Protein AF-A0A5C8MT39-F1 (afdb_monomer_lite)

Structure (mmCIF, N/CA/C/O backbone):
data_AF-A0A5C8MT39-F1
#
_entry.id   AF-A0A5C8MT39-F1
#
loop_
_atom_site.group_PDB
_atom_site.id
_atom_site.type_symbol
_atom_site.label_atom_id
_atom_site.label_alt_id
_atom_site.label_comp_id
_atom_site.label_asym_id
_atom_site.label_entity_id
_atom_site.label_seq_id
_atom_site.pdbx_PDB_ins_code
_atom_site.Cartn_x
_atom_site.Cartn_y
_atom_site.Cartn_z
_atom_site.occupancy
_atom_site.B_iso_or_equiv
_atom_site.auth_seq_id
_atom_site.auth_comp_id
_atom_site.auth_asym_id
_atom_site.auth_atom_id
_atom_site.pdbx_PDB_model_num
ATOM 1 N N . MET A 1 1 ? -27.049 -8.385 10.103 1.00 48.44 1 MET A N 1
ATOM 2 C CA . MET A 1 1 ? -25.637 -8.639 10.460 1.00 48.44 1 MET A CA 1
ATOM 3 C C . MET A 1 1 ? -24.790 -7.554 9.814 1.00 48.44 1 MET A C 1
ATOM 5 O O . MET A 1 1 ? -24.793 -7.455 8.594 1.00 48.44 1 MET A O 1
ATOM 9 N N . THR A 1 2 ? -24.152 -6.681 10.588 1.00 66.94 2 THR A N 1
ATOM 10 C CA . THR A 1 2 ? -23.242 -5.660 10.048 1.00 66.94 2 THR A CA 1
ATOM 11 C C . THR A 1 2 ? -21.909 -6.322 9.701 1.00 66.94 2 THR A C 1
ATOM 13 O O . THR A 1 2 ? -21.216 -6.833 10.577 1.00 66.94 2 THR A O 1
ATOM 16 N N . MET A 1 3 ? -21.572 -6.371 8.410 1.00 76.06 3 MET A N 1
ATOM 17 C CA . MET A 1 3 ? -20.311 -6.946 7.933 1.00 76.06 3 MET A CA 1
ATOM 18 C C . MET A 1 3 ? -19.148 -6.013 8.292 1.00 76.06 3 MET A C 1
ATOM 20 O O . MET A 1 3 ? -19.012 -4.923 7.735 1.00 76.06 3 MET A O 1
ATOM 24 N N . THR A 1 4 ? -18.308 -6.446 9.231 1.00 90.19 4 THR A N 1
ATOM 25 C CA . THR A 1 4 ? -17.136 -5.692 9.694 1.00 90.19 4 THR A CA 1
ATOM 26 C C . THR A 1 4 ? -15.873 -6.285 9.083 1.00 90.19 4 THR A C 1
ATOM 28 O O . THR A 1 4 ? -15.410 -7.342 9.507 1.00 90.19 4 THR A O 1
ATOM 31 N N . TYR A 1 5 ? -15.289 -5.594 8.104 1.00 94.06 5 TYR A N 1
ATOM 32 C CA 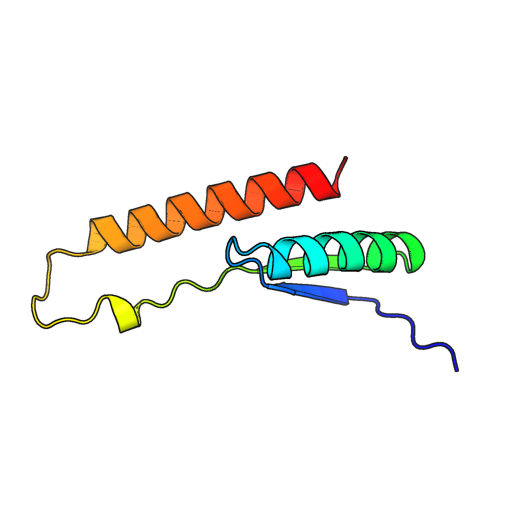. TYR A 1 5 ? -13.983 -5.958 7.550 1.00 94.06 5 TYR A CA 1
ATOM 33 C C . TYR A 1 5 ? -12.895 -5.887 8.625 1.00 94.06 5 TYR A C 1
ATOM 35 O O . TYR A 1 5 ? -12.812 -4.883 9.332 1.00 94.06 5 TYR A O 1
ATOM 43 N N . LYS A 1 6 ? -12.079 -6.943 8.730 1.00 96.31 6 LYS A N 1
ATOM 44 C CA . LYS A 1 6 ? -10.951 -7.062 9.677 1.00 96.31 6 LYS A CA 1
ATOM 45 C C . LYS A 1 6 ? -9.580 -6.920 9.019 1.00 96.31 6 LYS A C 1
ATOM 47 O O . LYS A 1 6 ? -8.644 -6.465 9.670 1.00 96.31 6 LYS A O 1
ATOM 52 N N . THR A 1 7 ? -9.499 -7.233 7.732 1.00 97.12 7 THR A N 1
ATOM 53 C CA . THR A 1 7 ? -8.322 -7.022 6.891 1.00 97.12 7 THR A CA 1
ATOM 54 C C . THR A 1 7 ? -8.794 -6.417 5.582 1.00 97.12 7 THR A C 1
ATOM 56 O O . THR A 1 7 ? -9.733 -6.927 4.973 1.00 97.12 7 THR A O 1
ATOM 59 N N . ILE A 1 8 ? -8.172 -5.318 5.175 1.00 97.38 8 ILE A N 1
ATOM 60 C CA . ILE A 1 8 ? -8.505 -4.568 3.966 1.00 97.38 8 ILE A CA 1
ATOM 61 C C . ILE A 1 8 ? -7.236 -4.483 3.130 1.00 97.38 8 ILE A C 1
ATOM 63 O O . ILE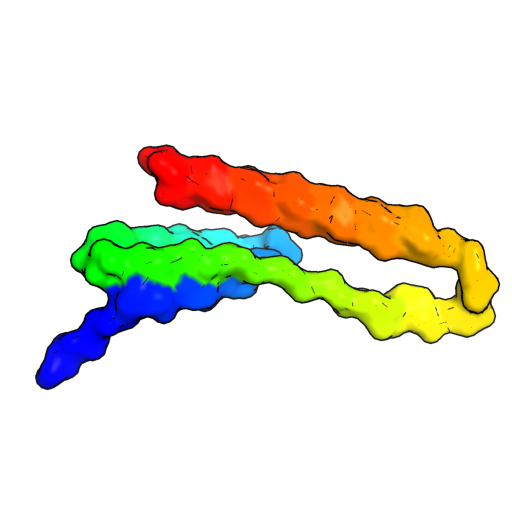 A 1 8 ? -6.200 -4.060 3.638 1.00 97.38 8 ILE A O 1
ATOM 67 N N . VAL A 1 9 ? -7.315 -4.889 1.866 1.00 97.94 9 VAL A N 1
ATOM 68 C CA . VAL A 1 9 ? -6.223 -4.742 0.898 1.00 97.94 9 VAL A CA 1
ATOM 69 C C . VAL A 1 9 ? -6.601 -3.637 -0.074 1.00 97.94 9 VAL A C 1
ATOM 71 O O . VAL A 1 9 ? -7.718 -3.629 -0.590 1.00 97.94 9 VAL A O 1
ATOM 74 N N . VAL A 1 10 ? -5.680 -2.711 -0.315 1.00 97.81 10 VAL A N 1
ATOM 75 C CA . VAL A 1 10 ? -5.847 -1.622 -1.276 1.00 97.81 10 VAL A CA 1
ATOM 76 C C . VAL A 1 10 ? -4.726 -1.706 -2.294 1.00 97.81 10 VAL A C 1
ATOM 78 O O . VAL A 1 10 ? -3.550 -1.672 -1.930 1.00 97.81 10 VAL A O 1
ATOM 81 N N . ALA A 1 11 ? -5.105 -1.819 -3.564 1.00 97.81 11 ALA A N 1
ATOM 82 C CA . ALA A 1 11 ? -4.174 -1.684 -4.668 1.00 97.81 11 ALA A CA 1
ATOM 83 C C . ALA A 1 11 ? -3.868 -0.198 -4.888 1.00 97.81 11 ALA A C 1
ATOM 85 O O . ALA A 1 11 ? -4.781 0.620 -4.992 1.00 97.81 11 ALA A O 1
ATOM 86 N N . ILE A 1 12 ? -2.585 0.133 -4.939 1.00 97.62 12 ILE A N 1
ATOM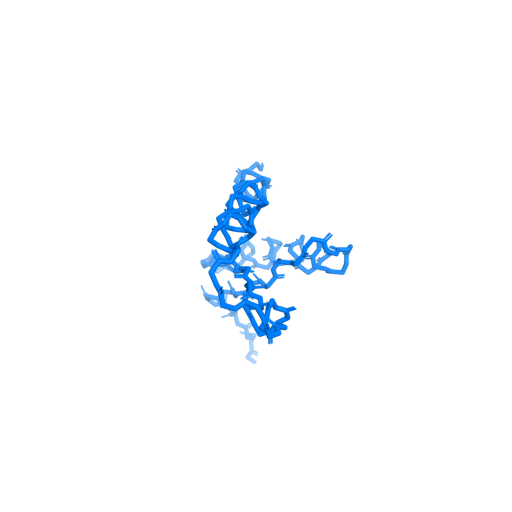 87 C CA . ILE A 1 12 ? -2.055 1.463 -5.199 1.00 97.62 12 ILE A CA 1
ATOM 88 C C . ILE A 1 12 ? -1.304 1.372 -6.517 1.00 97.62 12 ILE A C 1
ATOM 90 O O . ILE A 1 12 ? -0.316 0.654 -6.592 1.00 97.62 12 ILE A O 1
ATOM 94 N N . ASP A 1 13 ? -1.754 2.079 -7.546 1.00 95.12 13 ASP A N 1
ATOM 95 C CA . ASP A 1 13 ? -1.121 2.120 -8.874 1.00 95.12 13 ASP A CA 1
ATOM 96 C C . ASP A 1 13 ? -0.663 3.537 -9.274 1.00 95.12 13 ASP A C 1
ATOM 98 O O . ASP A 1 13 ? -0.084 3.723 -10.339 1.00 95.12 13 ASP A O 1
ATOM 102 N N . GLY A 1 14 ? -0.888 4.531 -8.406 1.00 93.44 14 GLY A N 1
ATOM 103 C CA . GLY A 1 14 ? -0.568 5.941 -8.650 1.00 93.44 14 GLY A CA 1
ATOM 104 C C . GLY A 1 14 ? -1.691 6.740 -9.323 1.00 93.44 14 GLY A C 1
ATOM 105 O O . GLY A 1 14 ? -1.540 7.946 -9.512 1.00 93.44 14 GLY A O 1
ATOM 106 N N . SER A 1 15 ? -2.820 6.107 -9.657 1.00 97.25 15 SER A N 1
ATOM 107 C CA . SER A 1 15 ? -4.003 6.781 -10.200 1.00 97.25 15 SER A CA 1
ATOM 108 C C . SER A 1 15 ? -4.783 7.560 -9.132 1.00 97.25 15 SER A C 1
ATOM 110 O O . SER A 1 15 ? -4.654 7.331 -7.924 1.00 97.25 15 SER A O 1
ATOM 112 N N . LYS A 1 16 ? -5.655 8.472 -9.581 1.00 97.25 16 LYS A N 1
ATOM 113 C CA . LYS A 1 16 ? -6.561 9.221 -8.691 1.00 97.25 16 LYS A CA 1
ATOM 114 C C . LYS A 1 16 ? -7.612 8.303 -8.068 1.00 97.25 16 LYS A C 1
ATOM 116 O O . LYS A 1 16 ? -8.022 8.493 -6.926 1.00 97.25 16 LYS A O 1
ATOM 121 N N . GLU A 1 17 ? -8.036 7.294 -8.815 1.00 97.69 17 GLU A N 1
ATOM 122 C CA . GLU A 1 17 ? -9.010 6.295 -8.405 1.00 97.69 17 GLU A CA 1
ATOM 123 C C . GLU A 1 17 ? -8.457 5.437 -7.259 1.00 97.69 17 GLU A C 1
ATOM 125 O O . GLU A 1 17 ? -9.155 5.216 -6.263 1.00 97.69 17 GLU A O 1
ATOM 130 N N . ALA A 1 18 ? -7.187 5.026 -7.345 1.00 97.81 18 ALA A N 1
ATOM 131 C CA . ALA A 1 18 ? -6.501 4.339 -6.254 1.00 97.81 18 ALA A CA 1
ATOM 132 C C . ALA A 1 18 ? -6.354 5.230 -5.010 1.00 97.81 18 ALA A C 1
ATOM 134 O O . ALA A 1 18 ? -6.555 4.756 -3.890 1.00 97.81 18 ALA A O 1
ATOM 135 N N . GLU A 1 19 ? -6.098 6.532 -5.178 1.00 97.44 19 GLU A N 1
ATOM 136 C CA . GLU A 1 19 ? -6.054 7.484 -4.059 1.00 97.44 19 GLU A CA 1
ATOM 137 C C . GLU A 1 19 ? -7.416 7.593 -3.343 1.00 97.44 19 GLU A C 1
ATOM 139 O O . GLU A 1 19 ? -7.495 7.616 -2.109 1.00 97.44 19 GLU A O 1
ATOM 144 N N . TRP A 1 20 ? -8.520 7.623 -4.093 1.00 98.00 20 TRP A N 1
ATOM 145 C CA . TRP A 1 20 ? -9.867 7.632 -3.514 1.00 98.00 20 TRP A CA 1
ATOM 146 C C . TRP A 1 20 ? -10.185 6.328 -2.779 1.00 98.00 20 TRP A C 1
ATOM 148 O O . TRP A 1 20 ? -10.722 6.365 -1.664 1.00 98.00 20 TRP A O 1
ATOM 158 N N . ALA A 1 21 ? -9.820 5.184 -3.365 1.00 98.06 21 ALA A N 1
ATOM 159 C CA . ALA A 1 21 ? -9.972 3.878 -2.730 1.00 98.06 21 ALA A CA 1
ATOM 160 C C . ALA A 1 21 ? -9.178 3.801 -1.416 1.00 98.06 21 ALA A C 1
ATOM 162 O O . ALA A 1 21 ? -9.716 3.377 -0.390 1.00 98.06 21 ALA A O 1
ATOM 163 N N . PHE A 1 22 ? -7.942 4.298 -1.417 1.00 98.31 22 PHE A N 1
ATOM 164 C CA . PHE A 1 22 ? -7.085 4.404 -0.241 1.00 98.31 22 PHE A CA 1
ATOM 165 C C . PHE A 1 22 ? -7.709 5.253 0.873 1.00 98.31 22 PHE A C 1
ATOM 167 O O . PHE A 1 22 ? -7.864 4.774 2.001 1.00 98.31 22 PHE A O 1
ATOM 174 N N . LYS A 1 23 ? -8.162 6.476 0.565 1.00 97.81 23 LYS A N 1
ATOM 175 C CA . LYS A 1 23 ? -8.822 7.357 1.548 1.00 97.81 23 LYS A CA 1
ATOM 176 C C . LYS A 1 23 ? -10.053 6.695 2.160 1.00 97.81 23 LYS A C 1
ATOM 178 O O . LYS A 1 23 ? -10.270 6.762 3.373 1.00 97.81 23 LYS A O 1
ATOM 183 N N . LYS A 1 24 ? -10.851 6.005 1.340 1.00 96.94 24 LYS A N 1
ATOM 184 C CA . LYS A 1 24 ? -12.022 5.266 1.821 1.00 96.94 24 LYS A CA 1
ATOM 185 C C . LYS A 1 24 ? -11.625 4.101 2.725 1.00 96.94 24 LYS A C 1
ATOM 187 O O . LYS A 1 24 ? -12.259 3.887 3.761 1.00 96.94 24 LYS A O 1
ATOM 192 N N . ALA A 1 25 ? -10.584 3.365 2.355 1.00 97.38 25 ALA A N 1
ATOM 193 C CA . ALA A 1 25 ? -10.089 2.235 3.122 1.00 97.38 25 ALA A CA 1
ATOM 194 C C . ALA A 1 25 ? -9.551 2.655 4.494 1.00 97.38 25 ALA A C 1
ATOM 196 O O . ALA A 1 25 ? -9.862 1.974 5.468 1.00 97.38 25 ALA A O 1
ATOM 197 N N . ILE A 1 26 ? -8.861 3.799 4.608 1.00 97.44 26 ILE A N 1
ATOM 198 C CA . ILE A 1 26 ? -8.449 4.361 5.907 1.00 97.44 26 ILE A CA 1
ATOM 199 C C . ILE A 1 26 ? -9.663 4.569 6.814 1.00 97.44 26 ILE A C 1
ATOM 201 O O . ILE A 1 26 ? -9.662 4.123 7.960 1.00 97.44 26 ILE A O 1
ATOM 205 N N . GLN A 1 27 ? -10.722 5.210 6.311 1.00 96.31 27 GLN A N 1
ATOM 206 C CA . GLN A 1 27 ? -11.929 5.461 7.107 1.00 96.31 27 GLN A CA 1
ATOM 207 C C . GLN A 1 27 ? -12.578 4.159 7.593 1.00 96.31 27 GLN A C 1
ATOM 209 O O . GLN A 1 27 ? -13.009 4.065 8.742 1.00 96.31 27 GLN A O 1
ATOM 214 N N . ILE A 1 28 ? -12.643 3.143 6.726 1.00 95.56 28 ILE A N 1
ATOM 215 C CA . ILE A 1 28 ? -13.192 1.829 7.082 1.00 95.56 28 ILE A CA 1
ATOM 216 C C . ILE A 1 28 ? -12.282 1.128 8.097 1.00 95.56 28 ILE A C 1
ATOM 218 O O . ILE A 1 28 ? -12.791 0.562 9.063 1.00 95.56 28 ILE A O 1
ATOM 222 N N . ALA A 1 29 ? -10.962 1.189 7.913 1.00 96.44 29 ALA A N 1
ATOM 223 C CA . ALA A 1 29 ? -9.986 0.571 8.801 1.00 96.44 29 ALA A CA 1
ATOM 224 C C . ALA A 1 29 ? -10.023 1.183 10.205 1.00 96.44 29 ALA A C 1
ATOM 226 O O . ALA A 1 29 ? -10.161 0.440 11.177 1.00 96.44 29 ALA A O 1
ATOM 227 N N . LYS A 1 30 ? -10.009 2.523 10.302 1.00 94.81 30 LYS A N 1
ATOM 228 C CA . LYS A 1 30 ? -10.116 3.270 11.567 1.00 94.81 30 LYS A CA 1
ATOM 229 C C . LYS A 1 30 ? -11.437 2.942 12.284 1.00 94.81 30 LYS A C 1
ATOM 231 O O . LYS A 1 30 ? -11.421 2.596 13.460 1.00 94.81 30 LYS A O 1
ATOM 236 N N . ARG A 1 31 ? -12.576 2.934 11.573 1.00 94.94 31 ARG A N 1
ATOM 237 C CA . ARG A 1 31 ? -13.891 2.580 12.153 1.00 94.94 31 ARG A CA 1
ATOM 238 C C . ARG A 1 31 ? -13.960 1.138 12.668 1.00 94.94 31 ARG A C 1
ATOM 240 O O . ARG A 1 31 ? -14.618 0.876 13.669 1.00 94.94 31 ARG A O 1
ATOM 247 N N . ASN A 1 32 ? -13.335 0.200 11.963 1.00 95.25 32 ASN A N 1
ATOM 248 C CA . ASN A 1 32 ? -13.468 -1.230 12.244 1.00 95.25 32 ASN A CA 1
ATOM 249 C C . ASN A 1 32 ? -12.336 -1.798 13.122 1.00 95.25 32 ASN A C 1
ATOM 251 O O . ASN A 1 32 ? -12.366 -2.994 13.436 1.00 95.25 32 ASN A O 1
ATOM 255 N N . ASN A 1 33 ? -11.346 -0.970 13.478 1.00 95.38 33 ASN A N 1
ATOM 256 C CA . ASN A 1 33 ? -10.062 -1.381 14.046 1.00 95.38 33 ASN A CA 1
ATOM 257 C C . ASN A 1 33 ? -9.421 -2.525 13.234 1.00 95.38 33 ASN A C 1
ATOM 259 O O . ASN A 1 33 ? -9.108 -3.596 13.758 1.00 95.38 33 ASN A O 1
ATOM 263 N N . ALA A 1 34 ? -9.350 -2.330 11.915 1.00 96.31 34 ALA A N 1
ATOM 264 C CA . ALA A 1 34 ? -8.947 -3.346 10.948 1.00 96.31 34 ALA A CA 1
ATOM 265 C C . ALA A 1 34 ? -7.514 -3.131 10.450 1.00 96.31 34 ALA A C 1
ATOM 267 O O . ALA A 1 34 ? -7.030 -2.002 10.371 1.00 96.31 34 ALA A O 1
ATOM 268 N N . LYS A 1 35 ? -6.859 -4.218 10.035 1.00 97.50 35 LYS A N 1
ATOM 269 C CA . LYS A 1 35 ? -5.560 -4.162 9.361 1.00 97.50 35 LYS A CA 1
ATOM 270 C C . LYS A 1 35 ? -5.736 -3.621 7.942 1.00 97.50 35 LYS A C 1
ATOM 272 O O . LYS A 1 35 ? -6.540 -4.159 7.181 1.00 97.50 35 LYS A O 1
ATOM 277 N N . LEU A 1 36 ? -4.952 -2.611 7.577 1.00 97.56 36 LEU A N 1
ATOM 278 C CA . LEU A 1 36 ? -4.855 -2.095 6.212 1.00 97.56 36 LEU A CA 1
ATOM 279 C C . LEU A 1 36 ? -3.555 -2.593 5.570 1.00 97.56 36 LEU A C 1
ATOM 281 O O . LEU A 1 36 ? -2.487 -2.485 6.167 1.00 97.56 36 LEU A O 1
ATOM 285 N N . ILE A 1 37 ? -3.652 -3.164 4.374 1.00 98.06 37 ILE A N 1
ATOM 286 C CA . ILE A 1 37 ? -2.523 -3.645 3.576 1.00 98.06 37 ILE A CA 1
ATOM 287 C C . ILE A 1 37 ? -2.520 -2.859 2.271 1.00 98.06 37 ILE A C 1
ATOM 289 O O . ILE A 1 37 ? -3.505 -2.876 1.535 1.00 98.06 37 ILE A O 1
ATOM 293 N N . LEU A 1 38 ? -1.410 -2.186 1.986 1.00 97.94 38 LEU A N 1
ATOM 294 C CA . LEU A 1 38 ? -1.181 -1.509 0.715 1.00 97.94 38 LEU A CA 1
ATOM 295 C C . LEU A 1 38 ? -0.405 -2.447 -0.210 1.00 97.94 38 LEU A C 1
ATOM 297 O O . LEU A 1 38 ? 0.520 -3.128 0.233 1.00 97.94 38 LEU A O 1
ATOM 301 N N . SER A 1 39 ? -0.792 -2.507 -1.479 1.00 97.50 39 SER A N 1
ATOM 302 C CA . SER A 1 39 ? -0.162 -3.370 -2.478 1.00 97.50 39 SER A CA 1
ATOM 303 C C . SER A 1 39 ? 0.035 -2.614 -3.784 1.00 97.50 39 SER A C 1
ATOM 305 O O . SER A 1 39 ? -0.859 -1.897 -4.215 1.00 97.50 39 SER A O 1
ATOM 307 N N . HIS A 1 40 ? 1.189 -2.795 -4.419 1.00 96.88 40 HIS A N 1
ATOM 308 C CA . HIS A 1 40 ? 1.486 -2.304 -5.762 1.00 96.88 40 HIS A CA 1
ATOM 309 C C . HIS A 1 40 ? 1.953 -3.489 -6.609 1.00 96.88 40 HIS A C 1
ATOM 311 O O . HIS A 1 40 ? 2.722 -4.324 -6.128 1.00 96.88 40 HIS A O 1
ATOM 317 N N . VAL A 1 41 ? 1.482 -3.576 -7.852 1.00 94.19 41 VAL A N 1
ATOM 318 C CA . VAL A 1 41 ? 1.824 -4.663 -8.777 1.00 94.19 41 VAL A CA 1
ATOM 319 C C . VAL A 1 41 ? 2.649 -4.090 -9.920 1.00 94.19 41 VAL A C 1
ATOM 321 O O . VAL A 1 41 ? 2.172 -3.230 -10.653 1.00 94.19 41 VAL A O 1
ATOM 324 N N . ILE A 1 42 ? 3.871 -4.597 -10.083 1.00 90.25 42 ILE A N 1
ATOM 325 C CA . ILE A 1 42 ? 4.751 -4.257 -11.205 1.00 90.25 42 ILE A CA 1
ATOM 326 C C . ILE A 1 42 ? 4.521 -5.290 -12.310 1.00 90.25 42 ILE A C 1
ATOM 328 O O . ILE A 1 42 ? 4.809 -6.474 -12.124 1.00 90.25 42 ILE A O 1
ATOM 332 N N . ASP A 1 43 ? 3.998 -4.859 -13.459 1.00 86.94 43 ASP A N 1
ATOM 333 C CA . ASP A 1 43 ? 3.801 -5.750 -14.606 1.00 86.94 43 ASP A CA 1
ATOM 334 C C . ASP A 1 43 ? 5.090 -5.897 -15.421 1.00 86.94 43 ASP A C 1
ATOM 336 O O . ASP A 1 43 ? 5.357 -5.132 -16.346 1.00 86.94 43 ASP A O 1
ATOM 340 N N . LEU A 1 44 ? 5.878 -6.920 -15.086 1.00 80.69 44 LEU A N 1
ATOM 341 C CA . LEU A 1 44 ? 7.1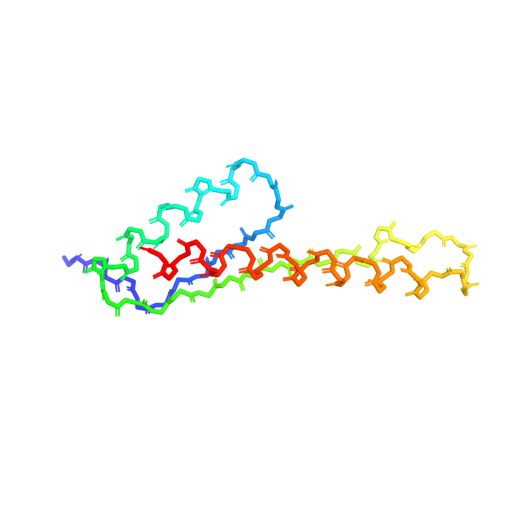27 -7.248 -15.778 1.00 80.69 44 LEU A CA 1
ATOM 342 C C . LEU A 1 44 ? 6.918 -7.718 -17.231 1.00 80.69 44 LEU A C 1
ATOM 344 O O . LEU A 1 44 ? 7.857 -7.701 -18.022 1.00 80.69 44 LEU A O 1
ATOM 348 N N . ARG A 1 45 ? 5.700 -8.117 -17.623 1.00 75.81 45 ARG A N 1
ATOM 349 C CA . ARG A 1 45 ? 5.417 -8.589 -18.994 1.00 75.81 45 ARG A CA 1
ATOM 350 C C . ARG A 1 45 ? 5.432 -7.443 -19.995 1.00 75.81 45 ARG A C 1
ATOM 352 O O . ARG A 1 45 ? 5.800 -7.646 -21.147 1.00 75.81 45 ARG A O 1
ATOM 359 N N . SER A 1 46 ? 5.095 -6.239 -19.540 1.00 67.44 46 SER A N 1
ATOM 360 C CA . SER A 1 46 ? 5.172 -5.007 -20.331 1.00 67.44 46 SER A CA 1
ATOM 361 C C . SER A 1 46 ? 6.604 -4.652 -20.744 1.00 67.44 46 SER A C 1
ATOM 363 O O . SER A 1 46 ? 6.793 -3.862 -21.663 1.00 67.44 46 SER A O 1
ATOM 365 N N . PHE A 1 47 ? 7.602 -5.252 -20.091 1.00 64.69 47 PHE A N 1
ATOM 366 C CA . PHE A 1 47 ? 9.020 -5.056 -20.377 1.00 64.69 47 PHE A CA 1
ATOM 367 C C . PHE A 1 47 ? 9.606 -6.131 -21.312 1.00 64.69 47 PHE A C 1
ATOM 369 O O . PHE A 1 47 ? 10.709 -5.970 -21.827 1.00 64.69 47 PHE A O 1
ATOM 376 N N . ALA A 1 48 ? 8.869 -7.213 -21.591 1.00 56.22 48 ALA A N 1
ATOM 377 C CA . ALA A 1 48 ? 9.337 -8.376 -22.350 1.00 56.22 48 ALA A CA 1
ATOM 378 C C . ALA A 1 48 ? 9.313 -8.185 -23.886 1.00 56.22 48 ALA A C 1
ATOM 380 O O . ALA A 1 48 ? 8.938 -9.094 -24.630 1.00 56.22 48 ALA A O 1
ATOM 381 N N . ALA A 1 49 ? 9.706 -7.008 -24.383 1.00 56.66 49 ALA A N 1
ATOM 382 C CA . ALA A 1 49 ? 10.066 -6.843 -25.793 1.00 56.66 49 ALA A CA 1
ATOM 383 C C . ALA A 1 49 ? 11.450 -7.492 -26.058 1.00 56.66 49 ALA A C 1
ATOM 385 O O . ALA A 1 49 ? 12.272 -7.553 -25.144 1.00 56.66 49 ALA A O 1
ATOM 386 N N . PRO A 1 50 ? 11.730 -8.006 -27.276 1.00 53.78 50 PRO A N 1
ATOM 387 C CA . PRO A 1 50 ? 12.731 -9.049 -27.538 1.00 53.78 50 PRO A CA 1
ATOM 388 C C . PRO A 1 50 ? 14.175 -8.520 -27.600 1.00 53.78 50 PRO A C 1
ATOM 390 O O . PRO A 1 50 ? 14.842 -8.622 -28.627 1.00 53.78 50 PRO A O 1
ATOM 393 N N . PHE A 1 51 ? 14.672 -7.953 -26.504 1.00 51.47 51 PHE A N 1
ATOM 394 C CA . PHE A 1 51 ? 16.097 -7.704 -26.300 1.00 51.47 51 PHE A CA 1
ATOM 395 C C . PHE A 1 51 ? 16.459 -8.082 -24.865 1.00 51.47 51 PHE A C 1
ATOM 397 O O . PHE A 1 51 ? 16.453 -7.277 -23.932 1.00 51.47 51 PHE A O 1
ATOM 404 N N . GLU A 1 52 ? 16.718 -9.376 -24.704 1.00 53.38 52 GLU A N 1
ATOM 405 C CA . GLU A 1 52 ? 17.297 -9.969 -23.510 1.00 53.38 52 GLU A CA 1
ATOM 406 C C . GLU A 1 52 ? 18.519 -9.131 -23.074 1.00 53.38 52 GLU A C 1
ATOM 408 O O . GLU A 1 52 ? 19.398 -8.847 -23.884 1.00 53.38 52 GLU A O 1
ATOM 413 N N . LEU A 1 53 ? 18.566 -8.744 -21.790 1.00 49.44 53 LEU A N 1
ATOM 414 C CA . LEU A 1 53 ? 19.711 -8.155 -21.060 1.00 49.44 53 LEU A CA 1
ATOM 415 C C . LEU A 1 53 ? 19.831 -6.619 -20.912 1.00 49.44 53 LEU A C 1
ATOM 417 O O . LEU A 1 53 ? 20.742 -6.191 -20.206 1.00 49.44 53 LEU A O 1
ATOM 421 N N . TYR A 1 54 ? 18.916 -5.779 -21.417 1.00 50.88 54 TYR A N 1
ATOM 422 C CA . TYR A 1 54 ? 18.960 -4.324 -21.123 1.00 50.88 54 TYR A CA 1
ATOM 423 C C . TYR A 1 54 ? 18.209 -3.873 -19.848 1.00 50.88 54 TYR A C 1
ATOM 425 O O . TYR A 1 54 ? 18.373 -2.731 -19.418 1.00 50.88 54 TYR A O 1
ATOM 433 N N . ASP A 1 55 ? 17.420 -4.739 -19.200 1.00 61.50 55 ASP A N 1
ATOM 434 C CA . ASP A 1 55 ? 16.276 -4.251 -18.409 1.00 61.50 55 ASP A CA 1
ATOM 435 C C . ASP A 1 55 ? 16.324 -4.430 -16.877 1.00 61.50 55 ASP A C 1
ATOM 437 O O . ASP A 1 55 ? 15.371 -4.091 -16.178 1.00 61.50 55 ASP A O 1
ATOM 441 N N . SER A 1 56 ? 17.443 -4.876 -16.290 1.00 66.50 56 SER A N 1
ATOM 442 C CA . SER A 1 56 ? 17.571 -4.906 -14.815 1.00 66.50 56 SER A CA 1
ATOM 443 C C . SER A 1 56 ? 17.408 -3.511 -14.192 1.00 66.50 56 SER A C 1
ATOM 445 O O . SER A 1 56 ? 16.877 -3.369 -13.091 1.00 66.50 56 SER A O 1
ATOM 447 N N . THR A 1 57 ? 17.804 -2.468 -14.924 1.00 78.19 57 THR A N 1
ATOM 448 C CA . THR A 1 57 ? 17.669 -1.069 -14.509 1.00 78.19 57 THR A CA 1
ATOM 449 C C . THR A 1 57 ? 16.217 -0.592 -14.514 1.00 78.19 57 THR A C 1
ATOM 451 O O . THR A 1 57 ? 15.826 0.129 -13.597 1.00 78.19 57 THR A O 1
ATOM 454 N N . ALA A 1 58 ? 15.397 -0.973 -15.501 1.00 78.75 58 ALA A N 1
ATOM 455 C CA . ALA A 1 58 ? 14.000 -0.531 -15.544 1.00 78.75 58 ALA A CA 1
ATOM 456 C C . ALA A 1 58 ? 13.143 -1.262 -14.508 1.00 78.75 58 ALA A C 1
ATOM 458 O O . ALA A 1 58 ? 12.310 -0.631 -13.851 1.00 78.75 58 ALA A O 1
ATOM 459 N N . VAL A 1 59 ? 13.412 -2.554 -14.286 1.00 82.44 59 VAL A N 1
ATOM 460 C CA . VAL A 1 59 ? 12.816 -3.313 -13.180 1.00 82.44 59 VAL A CA 1
ATOM 461 C C . VAL A 1 59 ? 13.186 -2.673 -11.845 1.00 82.44 59 VAL A C 1
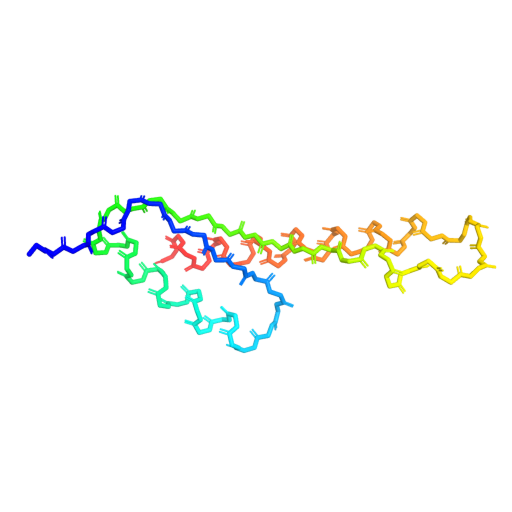ATOM 463 O O . VAL A 1 59 ? 12.299 -2.334 -11.066 1.00 82.44 59 VAL A O 1
ATOM 466 N N . LYS A 1 60 ? 14.476 -2.399 -11.612 1.00 86.81 60 LYS A N 1
ATOM 467 C CA . LYS A 1 60 ? 14.942 -1.755 -10.377 1.00 86.81 60 LYS A CA 1
ATOM 468 C C . LYS A 1 60 ? 14.321 -0.372 -10.166 1.00 86.81 60 LYS A C 1
ATOM 470 O O . LYS A 1 60 ? 13.872 -0.068 -9.066 1.00 86.81 60 LYS A O 1
ATOM 475 N N . ARG A 1 61 ? 14.229 0.447 -11.217 1.00 87.50 61 ARG A N 1
ATOM 476 C CA . ARG A 1 61 ? 13.566 1.759 -11.159 1.00 87.50 61 ARG A CA 1
ATOM 477 C C . ARG A 1 61 ? 12.079 1.629 -10.826 1.00 87.50 61 ARG A C 1
ATOM 479 O O . ARG A 1 61 ? 11.551 2.438 -10.068 1.00 87.50 61 ARG A O 1
ATOM 486 N N . SER A 1 62 ? 11.408 0.620 -11.377 1.00 89.88 62 SER A N 1
ATOM 487 C CA . SER A 1 62 ? 10.000 0.340 -11.076 1.00 89.88 62 SER A CA 1
ATOM 488 C C . SER A 1 62 ? 9.819 -0.108 -9.624 1.00 89.88 62 SER A C 1
ATOM 490 O O . SER A 1 62 ? 8.879 0.327 -8.963 1.00 89.88 62 SER A O 1
ATOM 492 N N . GLU A 1 63 ? 10.744 -0.911 -9.090 1.00 91.88 63 GLU A N 1
ATOM 493 C CA . GLU A 1 63 ? 10.758 -1.285 -7.672 1.00 91.88 63 GLU A CA 1
ATOM 494 C C . GLU A 1 63 ? 11.013 -0.092 -6.745 1.00 91.88 63 GLU A C 1
ATOM 496 O O . GLU A 1 63 ? 10.362 0.026 -5.707 1.00 91.88 63 GLU A O 1
ATOM 501 N N . GLU A 1 64 ? 11.957 0.787 -7.091 1.00 94.94 64 GLU A N 1
ATOM 502 C CA . GLU A 1 64 ? 12.251 2.011 -6.337 1.00 94.94 64 GLU A CA 1
ATOM 503 C C . GLU A 1 64 ? 11.027 2.932 -6.300 1.00 94.94 64 GLU A C 1
ATOM 505 O O . GLU A 1 64 ? 10.581 3.311 -5.217 1.00 94.94 64 GLU A O 1
ATOM 510 N N . TYR A 1 65 ? 10.405 3.178 -7.457 1.00 93.81 65 TYR A N 1
ATOM 511 C CA . TYR A 1 65 ? 9.160 3.939 -7.553 1.00 93.81 65 TYR A CA 1
ATOM 512 C C . TYR A 1 65 ? 8.035 3.324 -6.710 1.00 93.81 65 TYR A C 1
ATOM 514 O O . TYR A 1 65 ? 7.378 4.026 -5.942 1.00 93.81 65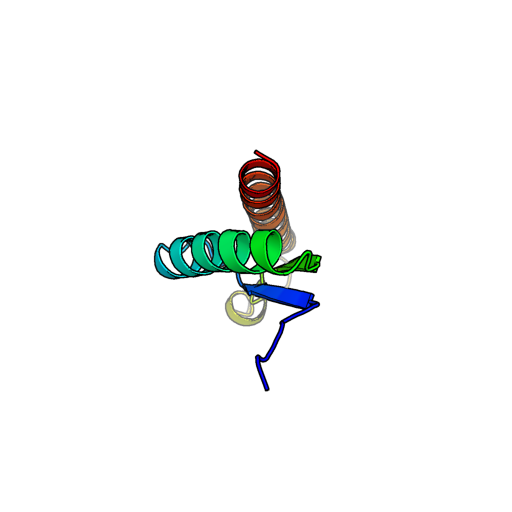 TYR A O 1
ATOM 522 N N . ALA A 1 66 ? 7.830 2.007 -6.801 1.00 95.56 66 ALA A N 1
ATOM 523 C CA . ALA A 1 66 ? 6.805 1.314 -6.027 1.00 95.56 66 ALA A CA 1
ATOM 524 C C . ALA A 1 66 ? 7.029 1.458 -4.513 1.00 95.56 66 ALA A C 1
ATOM 526 O O . ALA A 1 66 ? 6.073 1.667 -3.764 1.00 95.56 66 ALA A O 1
ATOM 527 N N . LYS A 1 67 ? 8.286 1.377 -4.053 1.00 96.88 67 LYS A N 1
ATOM 528 C CA . LYS A 1 67 ? 8.646 1.575 -2.640 1.00 96.88 67 LYS A CA 1
ATOM 529 C C . LYS A 1 67 ? 8.372 3.003 -2.189 1.00 96.88 67 LYS A C 1
ATOM 531 O O . LYS A 1 67 ? 7.758 3.186 -1.143 1.00 96.88 67 LYS A O 1
ATOM 536 N N . GLU A 1 68 ? 8.800 4.001 -2.956 1.00 97.31 68 GLU A N 1
ATOM 537 C CA . GLU A 1 68 ? 8.547 5.411 -2.640 1.00 97.31 68 GLU A CA 1
ATOM 538 C C . GLU A 1 68 ? 7.048 5.709 -2.570 1.00 97.31 68 GLU A C 1
ATOM 540 O O . GLU A 1 68 ? 6.581 6.315 -1.604 1.00 97.31 68 GLU A O 1
ATOM 545 N N . LEU A 1 69 ? 6.286 5.205 -3.544 1.00 96.44 69 LEU A N 1
ATOM 546 C CA . LEU A 1 69 ? 4.839 5.349 -3.596 1.00 96.44 69 LEU A CA 1
ATOM 547 C C . LEU A 1 69 ? 4.185 4.735 -2.353 1.00 96.44 69 LEU A C 1
ATOM 549 O O . LEU A 1 69 ? 3.484 5.425 -1.615 1.00 96.44 69 LEU A O 1
ATOM 553 N N . LEU A 1 70 ? 4.450 3.455 -2.075 1.00 97.56 70 LEU A N 1
ATOM 554 C CA . LEU A 1 70 ? 3.877 2.759 -0.921 1.00 97.56 70 LEU A CA 1
ATOM 555 C C . LEU A 1 70 ? 4.277 3.409 0.409 1.00 97.56 70 LEU A C 1
ATOM 557 O O . LEU A 1 70 ? 3.428 3.527 1.291 1.00 97.56 70 LEU A O 1
ATOM 561 N N . ASN A 1 71 ? 5.520 3.878 0.542 1.00 97.38 71 ASN A N 1
ATOM 562 C CA . ASN A 1 71 ? 5.982 4.589 1.734 1.00 97.38 71 ASN A CA 1
ATOM 563 C C . ASN A 1 71 ? 5.214 5.900 1.941 1.00 97.38 71 ASN A C 1
ATOM 565 O O . ASN A 1 71 ? 4.780 6.173 3.058 1.00 97.38 71 ASN A O 1
ATOM 569 N N . GLY A 1 72 ? 5.001 6.686 0.881 1.00 97.00 72 GLY A N 1
ATOM 570 C CA . GLY A 1 72 ? 4.225 7.926 0.956 1.00 97.00 72 GLY A CA 1
ATOM 571 C C . GLY A 1 72 ? 2.787 7.682 1.416 1.00 97.00 72 GLY A C 1
ATOM 572 O O . GLY A 1 72 ? 2.314 8.316 2.360 1.00 97.00 72 GLY A O 1
ATOM 573 N N . TYR A 1 73 ? 2.118 6.693 0.819 1.00 97.50 73 TYR A N 1
ATOM 574 C CA . TYR A 1 73 ? 0.769 6.294 1.228 1.00 97.50 73 TYR A CA 1
ATOM 575 C C . TYR A 1 73 ? 0.732 5.710 2.648 1.00 97.50 73 TYR A C 1
ATOM 577 O O . TYR A 1 73 ? -0.224 5.938 3.386 1.00 97.50 73 TYR A O 1
ATOM 585 N N . GLN A 1 74 ? 1.765 4.979 3.072 1.00 96.62 74 GLN A N 1
ATOM 586 C CA . GLN A 1 74 ? 1.849 4.476 4.440 1.00 96.62 74 GLN A CA 1
ATOM 587 C C . GLN A 1 74 ? 1.951 5.619 5.455 1.00 96.62 74 GLN A C 1
ATOM 589 O O . GLN A 1 74 ? 1.226 5.586 6.445 1.00 96.62 74 GLN A O 1
ATOM 594 N N . GLN A 1 75 ? 2.803 6.622 5.215 1.00 97.00 75 GLN A N 1
ATOM 595 C CA . GLN A 1 75 ? 2.911 7.789 6.101 1.00 97.00 75 GLN A CA 1
ATOM 596 C C . GLN A 1 75 ? 1.577 8.532 6.188 1.00 97.00 75 GLN A C 1
ATOM 598 O O . GLN A 1 75 ? 1.048 8.716 7.279 1.00 97.00 75 GLN A O 1
ATOM 603 N N . GLN A 1 76 ? 0.944 8.800 5.043 1.00 95.38 76 GLN A N 1
ATOM 604 C CA . GLN A 1 76 ? -0.369 9.447 5.002 1.00 95.38 76 GLN A CA 1
ATOM 605 C C . GLN A 1 76 ? -1.465 8.668 5.756 1.00 95.38 76 GLN A C 1
ATOM 607 O O . GLN A 1 76 ? -2.440 9.258 6.215 1.00 95.38 76 GLN A O 1
ATOM 612 N N . ALA A 1 77 ? -1.361 7.339 5.852 1.00 94.69 77 ALA A N 1
ATOM 613 C CA . ALA A 1 77 ? -2.317 6.526 6.604 1.00 94.69 77 ALA A CA 1
ATOM 614 C C . ALA A 1 77 ? -2.090 6.563 8.123 1.00 94.69 77 ALA A C 1
ATOM 616 O O . ALA A 1 77 ? -3.031 6.285 8.878 1.00 94.69 77 ALA A O 1
ATOM 617 N N . LEU A 1 78 ? -0.850 6.826 8.545 1.00 92.06 78 LEU A N 1
ATOM 618 C CA . LEU A 1 78 ? -0.437 6.913 9.945 1.00 92.06 78 LEU A CA 1
ATOM 619 C C . LEU A 1 78 ? -0.647 8.315 10.530 1.00 92.06 78 LEU A C 1
ATOM 621 O O . LEU A 1 78 ? -0.834 8.415 11.743 1.00 92.06 78 LEU A O 1
ATOM 625 N N . ASP A 1 79 ? -0.678 9.337 9.675 1.00 88.44 79 ASP A N 1
ATOM 626 C CA . ASP A 1 79 ? -1.135 10.692 10.000 1.00 88.44 79 ASP A CA 1
ATOM 627 C C . ASP A 1 79 ? -2.660 10.746 10.319 1.00 88.44 79 ASP A C 1
ATOM 629 O O . ASP A 1 79 ? -3.052 11.582 11.165 1.00 88.44 79 ASP A O 1
#

Radius of gyration: 16.06 Å; chains: 1; bounding box: 45×21×42 Å

pLDDT: mean 88.0, std 14.75, range [48.44, 98.31]

Foldseek 3Di:
DDDQAAEEEQEDAPDPVSVVVLVVVLVSCVVRVHHYHYDYDDDCVVVPDPDPDPPPVVVVVVVVVRVVRVVVSVVVSVD

Secondary structure (DSSP, 8-state):
-----SEEEEE--SSHHHHHHHHHHHHHHHHHTPEEEEE----GGGG-SS-TTS-HHHHHHHHHHHHHHHHHHHHHHH-

Sequence (79 aa):
MTMTYKTIVVAIDGSKEAEWAFKKAIQIAKRNNAKLILSHVIDLRSFAAPFELYDSTAVKRSEEYAKELLNGYQQQALD